Protein AF-A0A3M2LY17-F1 (afdb_monomer)

Nearest PDB structures (foldseek):
  4fxe-assembly1_A-2  TM=5.436E-01  e=8.639E+00  Escherichia coli K-12

Secondary structure (DSSP, 8-state):
-------TTS--HHHHHHHHHHHHHHHHHTT--HHHHHHHHHHHHHHH--TTS------

Sequence (59 aa):
MDAEPVGIADGDPGELADVLEVVHALAALHGVSPAGLEKARAAKAGER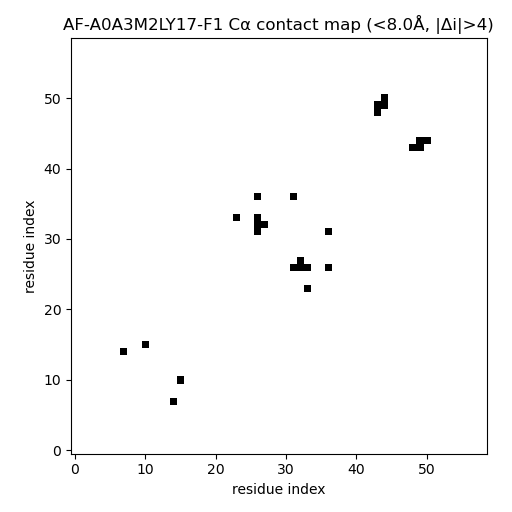GGFAGRVVLRG

Solvent-accessible surface area (backbone atoms only — not comparable to full-atom values): 3893 Å² total; per-residue (Å²): 138,79,83,72,81,90,60,98,75,78,80,53,70,64,61,56,48,52,56,50,49,53,54,50,53,53,31,50,76,70,75,38,49,75,70,55,49,50,52,53,51,53,51,46,27,73,76,73,53,62,70,86,82,74,80,84,86,82,132

Organism: NCBI:txid2483351

pLDDT: mean 81.85, std 16.92, 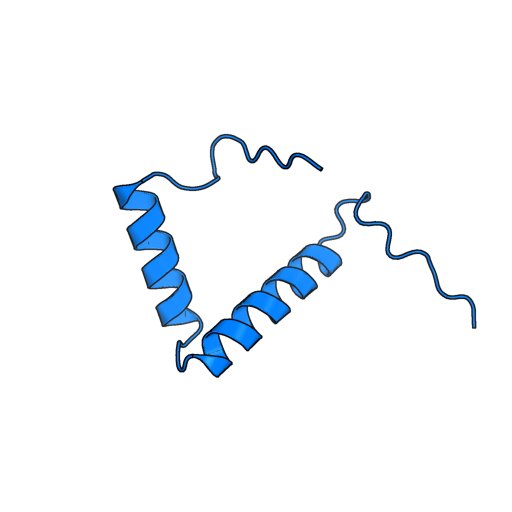range [40.69, 98.25]

Structure (mmCIF, N/CA/C/O backbone):
data_AF-A0A3M2LY17-F1
#
_entry.id   AF-A0A3M2LY17-F1
#
loop_
_atom_site.group_PDB
_atom_site.id
_atom_site.type_symbol
_atom_site.label_atom_id
_atom_site.label_alt_id
_atom_site.label_comp_id
_atom_site.label_asym_id
_atom_site.label_entity_id
_atom_site.label_seq_id
_atom_site.pdbx_PDB_ins_code
_atom_site.Cartn_x
_atom_site.Cartn_y
_atom_site.Cartn_z
_atom_site.occupancy
_atom_site.B_iso_or_equiv
_atom_site.auth_seq_id
_atom_site.auth_comp_id
_atom_site.auth_asym_id
_atom_site.auth_atom_id
_atom_site.pdbx_PDB_model_num
ATOM 1 N N . MET A 1 1 ? 3.536 -21.168 -27.354 1.00 40.69 1 MET A N 1
ATOM 2 C CA . MET A 1 1 ? 2.997 -20.682 -26.063 1.00 40.69 1 MET A CA 1
ATOM 3 C C . MET A 1 1 ? 4.231 -20.329 -25.278 1.00 40.69 1 MET A C 1
ATOM 5 O O . MET A 1 1 ? 4.712 -21.117 -24.476 1.00 40.69 1 MET A O 1
ATOM 9 N N . ASP A 1 2 ? 4.838 -19.233 -25.702 1.00 48.31 2 ASP A N 1
ATOM 10 C CA . ASP A 1 2 ? 6.158 -18.828 -25.262 1.00 48.31 2 ASP A CA 1
ATOM 11 C C . ASP A 1 2 ? 5.932 -17.948 -24.044 1.00 48.31 2 ASP A C 1
ATOM 13 O O . ASP A 1 2 ? 5.204 -16.958 -24.102 1.00 48.31 2 ASP A O 1
ATOM 17 N N . ALA A 1 3 ? 6.421 -18.415 -22.900 1.00 56.53 3 ALA A N 1
ATOM 18 C CA . ALA A 1 3 ? 6.397 -17.639 -21.678 1.00 56.53 3 ALA A CA 1
ATOM 19 C C . ALA A 1 3 ? 7.381 -16.483 -21.868 1.00 56.53 3 ALA A C 1
ATOM 21 O O . ALA A 1 3 ? 8.595 -16.685 -21.816 1.00 56.53 3 ALA A O 1
ATOM 22 N N . GLU A 1 4 ? 6.844 -15.299 -22.153 1.00 54.94 4 GLU A N 1
ATOM 23 C CA . GLU A 1 4 ? 7.600 -14.051 -22.139 1.00 54.94 4 GLU A CA 1
ATOM 24 C C . GLU A 1 4 ? 8.252 -13.873 -20.758 1.00 54.94 4 GLU A C 1
ATOM 26 O O . GLU A 1 4 ? 7.632 -14.185 -19.731 1.00 54.94 4 GLU A O 1
ATOM 31 N N . PRO A 1 5 ? 9.510 -13.410 -20.698 1.00 54.34 5 PRO A N 1
ATOM 32 C CA . PRO A 1 5 ? 10.182 -13.188 -19.435 1.00 54.34 5 PRO A CA 1
ATOM 33 C C . PRO A 1 5 ? 9.492 -12.019 -18.728 1.00 54.34 5 PRO A C 1
ATOM 35 O O . PRO A 1 5 ? 9.632 -10.874 -19.145 1.00 54.34 5 PRO A O 1
ATOM 38 N N . VAL A 1 6 ? 8.780 -12.292 -17.631 1.00 56.53 6 VAL A N 1
ATOM 39 C CA . VAL A 1 6 ? 8.460 -11.267 -16.624 1.00 56.53 6 VAL A CA 1
ATOM 40 C C . VAL A 1 6 ? 9.785 -10.876 -15.970 1.00 56.53 6 VAL A C 1
ATOM 42 O O .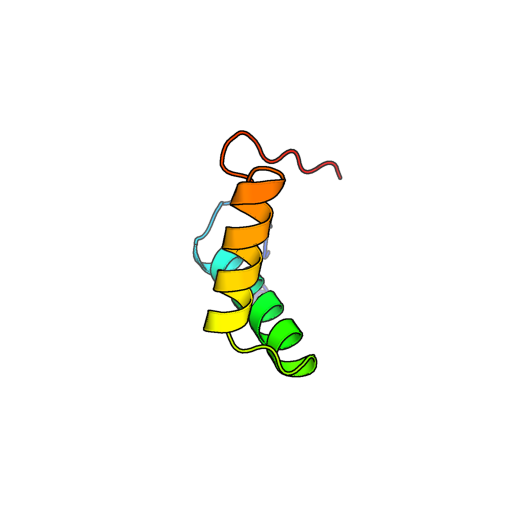 VAL A 1 6 ? 10.271 -11.477 -15.009 1.00 56.53 6 VAL A O 1
ATOM 45 N N . GLY A 1 7 ? 10.474 -9.956 -16.634 1.00 51.53 7 GLY A N 1
ATOM 46 C CA . GLY A 1 7 ? 11.677 -9.324 -16.147 1.00 51.53 7 GLY A CA 1
ATOM 47 C C . GLY A 1 7 ? 11.270 -8.091 -15.365 1.00 51.53 7 GLY A C 1
ATOM 48 O O . GLY A 1 7 ? 10.791 -7.143 -15.967 1.00 51.53 7 GLY A O 1
ATOM 49 N N . ILE A 1 8 ? 11.575 -8.093 -14.065 1.00 56.53 8 ILE A N 1
ATOM 50 C CA . ILE A 1 8 ? 11.370 -7.028 -13.057 1.00 56.53 8 ILE A CA 1
ATOM 51 C C . ILE A 1 8 ? 12.114 -5.702 -13.418 1.00 56.53 8 ILE A C 1
ATOM 53 O O . ILE A 1 8 ? 12.435 -4.884 -12.560 1.00 56.53 8 ILE A O 1
ATOM 57 N N . ALA A 1 9 ? 12.492 -5.488 -14.681 1.00 54.94 9 ALA A N 1
ATOM 58 C CA . ALA A 1 9 ? 13.493 -4.517 -15.109 1.00 54.94 9 ALA A CA 1
ATOM 59 C C . ALA A 1 9 ? 12.970 -3.359 -15.978 1.00 54.94 9 ALA A C 1
ATOM 61 O O . ALA A 1 9 ? 13.680 -2.358 -16.061 1.00 54.94 9 ALA A O 1
ATOM 62 N N . ASP A 1 10 ? 11.772 -3.429 -16.574 1.00 59.38 10 ASP A N 1
ATOM 63 C CA . ASP A 1 10 ? 11.357 -2.433 -17.589 1.00 59.38 10 ASP A CA 1
ATOM 64 C C . ASP A 1 10 ? 10.407 -1.329 -17.095 1.00 59.38 10 ASP A C 1
ATOM 66 O O . ASP A 1 10 ? 10.089 -0.401 -17.840 1.00 59.38 10 ASP A O 1
ATOM 70 N N . GLY A 1 11 ? 10.005 -1.344 -15.819 1.00 66.12 11 GLY A N 1
ATOM 71 C CA . GLY A 1 11 ? 9.190 -0.265 -15.249 1.00 66.12 11 GLY A CA 1
ATOM 72 C C . GLY A 1 11 ? 7.782 -0.179 -15.846 1.00 66.12 11 GLY A C 1
ATOM 73 O O . GLY A 1 11 ? 7.200 0.909 -15.888 1.00 66.12 11 GLY A O 1
ATOM 74 N N . ASP A 1 12 ? 7.241 -1.310 -16.303 1.00 82.25 12 ASP A N 1
ATOM 75 C CA . ASP A 1 12 ? 5.866 -1.419 -16.777 1.00 82.25 12 ASP A CA 1
ATOM 76 C C . ASP A 1 12 ? 4.889 -1.070 -15.633 1.00 82.25 12 ASP A C 1
ATOM 78 O O . ASP A 1 12 ? 4.940 -1.681 -14.558 1.00 82.25 12 ASP A O 1
ATOM 82 N N . PRO A 1 13 ? 3.970 -0.102 -15.825 1.00 86.38 13 PRO A N 1
ATOM 83 C CA . PRO A 1 13 ? 2.887 0.156 -14.880 1.00 86.38 13 PRO A CA 1
ATOM 84 C C . PRO A 1 13 ? 2.080 -1.093 -14.485 1.00 86.38 13 PRO A C 1
ATOM 86 O O . PRO A 1 13 ? 1.524 -1.110 -13.385 1.00 86.38 13 PRO A O 1
ATOM 89 N N . GLY A 1 14 ? 2.020 -2.117 -15.346 1.00 89.94 14 GLY A N 1
ATOM 90 C CA . GLY A 1 14 ? 1.387 -3.407 -15.062 1.00 89.94 14 GLY A CA 1
ATOM 91 C C . GLY A 1 14 ? 2.019 -4.143 -13.880 1.00 89.94 14 GLY A C 1
ATOM 92 O O . GLY A 1 14 ? 1.312 -4.533 -12.957 1.00 89.94 14 GLY A O 1
ATOM 93 N N . GLU A 1 15 ? 3.347 -4.223 -13.818 1.00 87.56 15 GLU A N 1
ATOM 94 C CA . GLU A 1 15 ? 4.042 -4.904 -12.714 1.00 87.56 15 GLU A CA 1
ATOM 95 C C . GLU A 1 15 ? 3.795 -4.204 -11.366 1.00 87.56 15 GLU A C 1
ATOM 97 O O . GLU A 1 15 ? 3.647 -4.842 -10.321 1.00 87.56 15 GL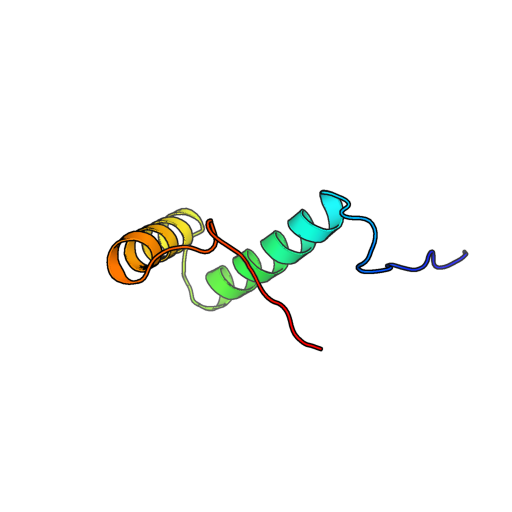U A O 1
ATOM 102 N N . LEU A 1 16 ? 3.697 -2.871 -11.370 1.00 88.94 16 LEU A N 1
ATOM 103 C CA . LEU A 1 16 ? 3.325 -2.110 -10.174 1.00 88.94 16 LEU A CA 1
ATOM 104 C C . LEU A 1 16 ? 1.861 -2.337 -9.778 1.00 88.94 16 LEU A C 1
ATOM 106 O O . LEU A 1 16 ? 1.546 -2.323 -8.583 1.00 88.94 16 LEU A O 1
ATOM 110 N N . ALA A 1 17 ? 0.975 -2.548 -10.753 1.00 91.31 17 ALA A N 1
ATOM 111 C CA . ALA A 1 17 ? -0.409 -2.920 -10.496 1.00 91.31 17 ALA A CA 1
ATOM 112 C C . ALA A 1 17 ? -0.503 -4.320 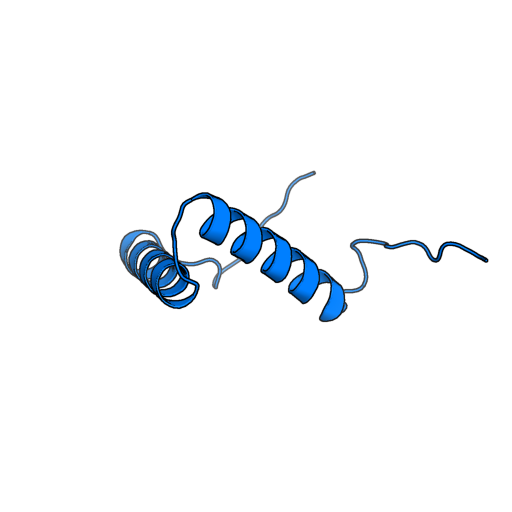-9.869 1.00 91.31 17 ALA A C 1
ATOM 114 O O . ALA A 1 17 ? -1.253 -4.483 -8.907 1.00 91.31 17 ALA A O 1
ATOM 115 N N . ASP A 1 18 ? 0.316 -5.278 -10.307 1.00 91.69 18 ASP A N 1
ATOM 116 C CA . ASP A 1 18 ? 0.386 -6.616 -9.706 1.00 91.69 18 ASP A CA 1
ATOM 117 C C . ASP A 1 18 ? 0.887 -6.554 -8.253 1.00 91.69 18 ASP A C 1
ATOM 119 O O . ASP A 1 18 ? 0.299 -7.151 -7.348 1.00 91.69 18 ASP A O 1
ATOM 123 N N . VAL A 1 19 ? 1.926 -5.754 -7.974 1.00 93.12 19 VAL A N 1
ATOM 124 C CA . VAL A 1 19 ? 2.381 -5.508 -6.591 1.00 93.12 19 VAL A CA 1
ATOM 125 C C . VAL A 1 19 ? 1.265 -4.881 -5.748 1.00 93.12 19 VAL A C 1
ATOM 127 O O . VAL A 1 19 ? 1.079 -5.249 -4.582 1.00 93.12 19 VAL A O 1
ATOM 130 N N . LEU A 1 20 ? 0.501 -3.948 -6.320 1.00 94.69 20 LEU A N 1
ATOM 131 C CA . LEU A 1 20 ? -0.628 -3.326 -5.634 1.00 94.69 20 LEU A CA 1
ATOM 132 C C . LEU A 1 20 ? -1.759 -4.332 -5.363 1.00 94.69 20 LEU A C 1
ATOM 134 O O . LEU A 1 20 ? -2.351 -4.300 -4.280 1.00 94.69 20 LEU A O 1
ATOM 138 N N . GLU A 1 21 ? -2.031 -5.246 -6.297 1.00 96.69 21 GLU A N 1
ATOM 139 C CA . GLU A 1 21 ? -2.998 -6.333 -6.125 1.00 96.69 21 GLU A CA 1
ATOM 140 C C . GLU A 1 21 ? -2.604 -7.242 -4.955 1.00 96.69 21 GLU A C 1
ATOM 142 O O . GLU A 1 21 ? -3.422 -7.484 -4.060 1.00 96.69 21 GLU A O 1
ATOM 147 N N . VAL A 1 22 ? -1.335 -7.659 -4.888 1.00 97.19 22 VAL A N 1
ATOM 148 C CA . VAL A 1 22 ? -0.810 -8.474 -3.779 1.00 97.19 22 VAL A CA 1
ATOM 149 C C . VAL A 1 22 ? -1.004 -7.767 -2.435 1.00 97.19 22 VAL A C 1
ATOM 151 O O . VAL A 1 22 ? -1.479 -8.372 -1.469 1.00 97.19 22 VAL A O 1
ATOM 154 N N . VAL A 1 23 ? -0.687 -6.473 -2.354 1.00 96.81 23 VAL A N 1
ATOM 155 C CA . VAL A 1 23 ? -0.861 -5.684 -1.124 1.00 96.81 23 VAL A CA 1
ATOM 156 C C . VAL A 1 23 ? -2.335 -5.607 -0.705 1.00 96.81 23 VAL A C 1
ATOM 158 O O . VAL A 1 23 ? -2.641 -5.755 0.483 1.00 96.81 23 VAL A O 1
ATOM 161 N N . HIS A 1 24 ? -3.259 -5.411 -1.649 1.00 97.44 24 HIS A N 1
ATOM 162 C CA . HIS A 1 24 ? -4.693 -5.393 -1.352 1.00 97.44 24 HIS A CA 1
ATOM 163 C C . HIS A 1 24 ? -5.228 -6.762 -0.920 1.00 97.44 24 HIS A C 1
ATOM 165 O O . HIS A 1 24 ? -6.019 -6.826 0.024 1.00 97.44 24 HIS A O 1
ATOM 171 N N . ALA A 1 25 ? -4.777 -7.851 -1.545 1.00 97.94 25 ALA A N 1
ATOM 172 C CA . ALA A 1 25 ? -5.152 -9.207 -1.151 1.00 97.94 25 ALA A CA 1
ATOM 173 C C . ALA A 1 25 ? -4.709 -9.518 0.290 1.00 97.94 25 ALA A C 1
ATOM 175 O O . ALA A 1 25 ? -5.494 -10.033 1.090 1.00 97.94 25 ALA A O 1
ATOM 176 N N . LEU A 1 26 ? -3.484 -9.127 0.660 1.00 98.06 26 LEU A N 1
ATOM 177 C CA . LEU A 1 26 ? -2.985 -9.253 2.033 1.00 98.06 26 LEU A CA 1
ATOM 178 C C . LEU A 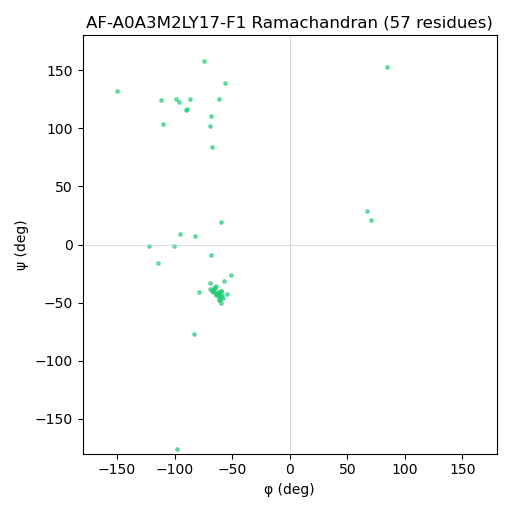1 26 ? -3.785 -8.391 3.017 1.00 98.06 26 LEU A C 1
ATOM 180 O O . LEU A 1 26 ? -4.134 -8.852 4.102 1.00 98.06 26 LEU A O 1
ATOM 184 N N . ALA A 1 27 ? -4.121 -7.153 2.649 1.00 97.69 27 ALA A N 1
ATOM 185 C CA . ALA A 1 27 ? -4.953 -6.293 3.489 1.00 97.69 27 ALA A CA 1
ATOM 186 C C . ALA A 1 27 ? -6.332 -6.923 3.750 1.00 97.69 27 ALA A C 1
ATOM 188 O O . ALA A 1 27 ? -6.770 -6.982 4.901 1.00 97.69 27 ALA A O 1
ATOM 189 N N . ALA A 1 28 ? -6.970 -7.466 2.709 1.00 97.81 28 ALA A N 1
ATOM 190 C CA . ALA A 1 28 ? -8.253 -8.151 2.817 1.00 97.81 28 ALA A CA 1
ATOM 191 C C . ALA A 1 28 ? -8.175 -9.397 3.714 1.00 97.81 28 ALA A C 1
ATOM 193 O O . ALA A 1 28 ? -9.053 -9.587 4.558 1.00 97.81 28 ALA A O 1
ATOM 194 N N . LEU A 1 29 ? -7.100 -10.190 3.609 1.00 98.12 29 LEU A N 1
ATOM 195 C CA . LEU A 1 29 ? -6.842 -11.335 4.495 1.00 98.12 29 LEU A CA 1
ATOM 196 C C . LEU A 1 29 ? -6.793 -10.927 5.980 1.00 98.12 29 LEU A C 1
ATOM 198 O O . LEU A 1 29 ? -7.193 -11.697 6.851 1.00 98.12 29 LEU A O 1
ATOM 202 N N . HIS A 1 30 ? -6.349 -9.702 6.268 1.00 97.19 30 HIS A N 1
ATOM 203 C CA . HIS A 1 30 ? -6.296 -9.131 7.615 1.00 97.19 30 HIS A CA 1
ATOM 204 C C . HIS A 1 30 ? -7.517 -8.265 7.983 1.00 97.19 30 HIS A C 1
ATOM 206 O O . HIS A 1 30 ? -7.499 -7.598 9.018 1.00 97.19 30 HIS A O 1
ATOM 212 N N . GLY A 1 31 ? -8.577 -8.254 7.167 1.00 97.75 31 GLY A N 1
ATOM 213 C CA . GLY A 1 31 ? -9.789 -7.466 7.424 1.00 97.75 31 GLY A CA 1
ATOM 214 C C . GLY A 1 31 ? -9.602 -5.950 7.276 1.00 97.75 31 GLY A C 1
ATOM 215 O O . GLY A 1 31 ? -10.381 -5.172 7.827 1.00 97.75 31 GLY A O 1
ATOM 216 N N . VAL A 1 32 ? -8.572 -5.511 6.552 1.00 98.25 32 VAL A N 1
ATOM 217 C CA . VAL A 1 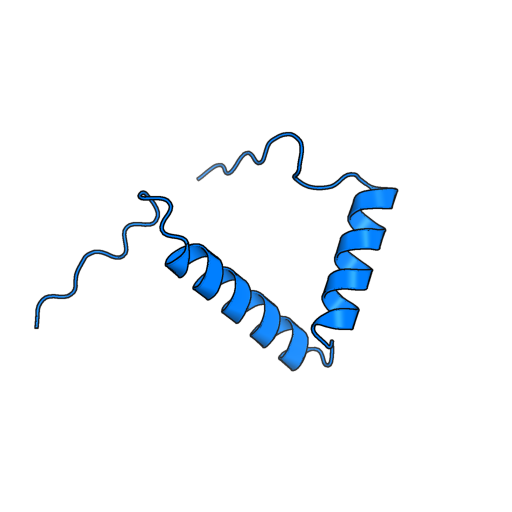32 ? -8.268 -4.096 6.308 1.00 98.25 32 VAL A CA 1
ATOM 218 C C . VAL A 1 32 ? -8.796 -3.691 4.933 1.00 98.25 32 VAL A C 1
ATOM 220 O O . VAL A 1 32 ? -8.449 -4.287 3.918 1.00 98.25 32 VAL A O 1
ATOM 223 N N . SER A 1 33 ? -9.624 -2.646 4.884 1.00 97.31 33 SER A N 1
ATOM 224 C CA . SER A 1 33 ? -10.123 -2.095 3.619 1.00 97.31 33 SER A CA 1
ATOM 225 C C . SER A 1 33 ? -9.041 -1.292 2.880 1.00 97.31 33 SER A C 1
ATOM 227 O O . SER A 1 33 ? -8.144 -0.751 3.531 1.00 97.31 33 SER A O 1
ATOM 229 N N . PRO A 1 34 ? -9.146 -1.103 1.550 1.00 96.19 34 PRO A N 1
ATOM 230 C CA . PRO A 1 34 ? -8.203 -0.269 0.796 1.00 96.19 34 PRO A CA 1
ATOM 231 C C . PRO A 1 34 ? -8.073 1.156 1.357 1.00 96.19 34 PRO A C 1
ATOM 233 O O . PRO A 1 34 ? -6.972 1.666 1.546 1.00 96.19 34 PRO A O 1
ATOM 236 N N . ALA A 1 35 ? -9.195 1.780 1.731 1.00 97.00 35 ALA A N 1
ATOM 237 C CA . ALA A 1 35 ? -9.191 3.100 2.362 1.00 97.00 35 ALA A CA 1
ATOM 238 C C . ALA A 1 35 ? -8.518 3.090 3.749 1.00 97.00 35 ALA A C 1
ATOM 240 O O . ALA A 1 35 ? -7.823 4.038 4.117 1.00 97.00 35 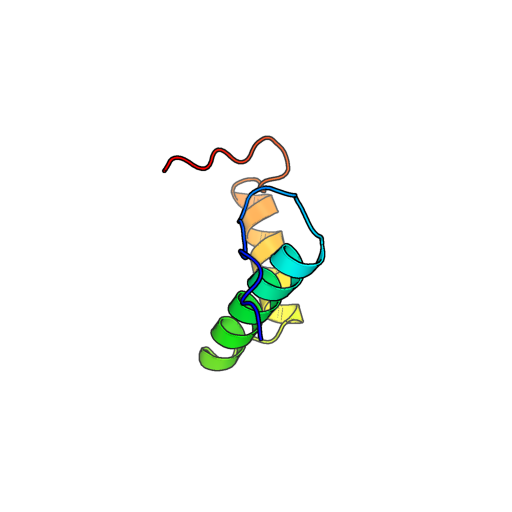ALA A O 1
ATOM 241 N N . GLY A 1 36 ? -8.705 2.017 4.525 1.00 97.75 36 GLY A N 1
ATOM 242 C CA . GLY A 1 36 ? -8.039 1.833 5.815 1.00 97.75 36 GLY A CA 1
ATOM 243 C C . GLY A 1 36 ? -6.527 1.659 5.668 1.00 97.75 36 GLY A C 1
ATOM 244 O O . GLY A 1 36 ? -5.762 2.264 6.423 1.00 97.75 36 GLY A O 1
ATOM 245 N N . LEU A 1 37 ? -6.101 0.896 4.661 1.00 96.69 37 LEU A N 1
ATOM 246 C CA . LEU A 1 37 ? -4.696 0.722 4.312 1.00 96.69 37 LEU A CA 1
ATOM 247 C C . LEU A 1 37 ? -4.056 2.059 3.912 1.00 96.69 37 LEU A C 1
ATOM 249 O O . LEU A 1 37 ? -2.990 2.402 4.426 1.00 96.69 37 LEU A O 1
ATOM 253 N N . GLU A 1 38 ? -4.726 2.845 3.069 1.00 96.06 38 GLU A N 1
ATOM 254 C CA . GLU A 1 38 ? -4.233 4.156 2.639 1.00 96.06 38 GLU A CA 1
ATOM 255 C C . GLU A 1 38 ? -4.129 5.145 3.807 1.00 96.06 38 GLU A C 1
ATOM 257 O O . GLU A 1 38 ? -3.117 5.832 3.964 1.00 96.06 38 GLU A O 1
ATOM 262 N N . LYS A 1 39 ? -5.119 5.156 4.708 1.00 96.38 39 LYS A N 1
ATOM 263 C CA . LYS A 1 39 ? -5.053 5.953 5.942 1.00 96.38 39 LYS A CA 1
ATOM 264 C C . LYS A 1 39 ? -3.840 5.569 6.796 1.00 96.38 39 LYS A C 1
ATOM 266 O O . LYS A 1 39 ? -3.139 6.448 7.299 1.00 96.38 39 LYS A O 1
ATOM 271 N N . ALA A 1 40 ? -3.572 4.272 6.949 1.00 93.81 40 ALA A N 1
ATOM 272 C CA . ALA A 1 40 ? -2.418 3.784 7.700 1.00 93.81 40 ALA A CA 1
ATOM 273 C C . ALA A 1 40 ? -1.085 4.143 7.020 1.00 93.81 40 ALA A C 1
ATOM 275 O O . ALA A 1 40 ? -0.127 4.511 7.706 1.00 93.81 40 ALA A O 1
ATOM 276 N N . ARG A 1 41 ? -1.015 4.078 5.683 1.00 93.50 41 ARG A N 1
ATOM 277 C CA . ARG A 1 41 ? 0.148 4.517 4.895 1.00 93.50 41 ARG A CA 1
ATOM 278 C C . ARG A 1 41 ? 0.415 6.010 5.096 1.00 93.50 41 ARG A C 1
ATOM 280 O O . ARG A 1 41 ? 1.554 6.384 5.376 1.00 93.50 41 ARG A O 1
ATOM 287 N N . ALA A 1 42 ? -0.619 6.846 4.997 1.00 92.38 42 ALA A N 1
ATOM 288 C CA . ALA A 1 42 ? -0.514 8.293 5.172 1.00 92.38 42 ALA A CA 1
ATOM 289 C C . ALA A 1 42 ? -0.053 8.677 6.589 1.00 92.38 42 ALA A C 1
ATOM 291 O O . ALA A 1 42 ? 0.839 9.511 6.731 1.00 92.38 42 ALA A O 1
ATOM 292 N N . ALA A 1 43 ? -0.590 8.021 7.625 1.00 93.88 43 ALA A N 1
ATOM 293 C CA . ALA A 1 43 ? -0.163 8.235 9.009 1.00 93.88 43 ALA A CA 1
ATOM 294 C C . ALA A 1 43 ? 1.331 7.912 9.204 1.00 93.88 43 ALA A C 1
ATOM 296 O O . ALA A 1 43 ? 2.091 8.757 9.674 1.00 93.88 43 ALA A O 1
ATOM 297 N N . LYS A 1 44 ? 1.785 6.736 8.743 1.00 88.88 44 LYS A N 1
ATOM 298 C CA . LYS A 1 44 ? 3.205 6.338 8.808 1.00 88.88 44 LYS A CA 1
ATOM 299 C C . LYS A 1 44 ? 4.113 7.308 8.054 1.00 88.88 44 LYS A C 1
ATOM 301 O O . LYS A 1 44 ? 5.198 7.615 8.538 1.00 88.88 44 LYS A O 1
ATOM 306 N N . ALA A 1 45 ? 3.670 7.792 6.893 1.00 89.69 45 ALA A N 1
ATOM 307 C CA . ALA A 1 45 ? 4.422 8.759 6.104 1.00 89.69 45 ALA A CA 1
ATOM 308 C C . ALA A 1 45 ? 4.560 10.115 6.815 1.00 89.69 45 ALA A C 1
ATOM 310 O O . ALA A 1 45 ? 5.620 10.729 6.735 1.00 89.69 45 ALA A O 1
ATOM 311 N N . GLY A 1 46 ? 3.524 10.562 7.531 1.00 86.94 46 GLY A N 1
ATOM 312 C CA . GLY A 1 46 ? 3.583 11.771 8.356 1.00 86.94 46 GLY A CA 1
ATOM 313 C C . GLY A 1 46 ? 4.478 11.620 9.591 1.00 86.94 46 GLY A C 1
ATOM 314 O O . GLY A 1 46 ? 5.205 12.546 9.931 1.00 86.94 46 GLY A O 1
ATOM 315 N N . GLU A 1 47 ? 4.462 10.451 10.237 1.00 88.75 47 GLU A N 1
ATOM 316 C CA . GLU A 1 47 ? 5.241 10.181 11.457 1.00 88.75 47 GLU A CA 1
ATOM 317 C C . GLU A 1 47 ? 6.723 9.885 11.190 1.00 88.75 47 GLU A C 1
ATOM 319 O O . GLU A 1 47 ? 7.590 10.300 11.957 1.00 88.75 47 GLU A O 1
ATOM 324 N N . ARG A 1 48 ? 7.018 9.107 10.142 1.00 84.62 48 ARG A N 1
ATOM 325 C CA . ARG A 1 48 ? 8.346 8.512 9.898 1.00 84.62 48 ARG A CA 1
ATOM 326 C C . ARG A 1 48 ? 8.947 8.903 8.548 1.00 84.62 48 ARG A C 1
ATOM 328 O O . ARG A 1 48 ? 10.058 8.482 8.236 1.00 84.62 48 ARG A O 1
ATOM 335 N N . GLY A 1 49 ? 8.226 9.692 7.756 1.00 80.12 49 GLY A N 1
ATOM 336 C CA . GLY A 1 49 ? 8.542 9.935 6.354 1.00 80.12 49 GLY A CA 1
ATOM 337 C C . GLY A 1 49 ? 7.982 8.844 5.438 1.00 80.12 49 GLY A C 1
ATOM 338 O O . GLY A 1 49 ? 7.765 7.698 5.833 1.00 80.12 49 GLY A O 1
ATOM 339 N N . GLY A 1 50 ? 7.706 9.222 4.191 1.00 80.12 50 GLY A N 1
ATOM 340 C CA . GLY A 1 50 ? 7.334 8.295 3.123 1.00 80.12 50 GLY A CA 1
ATOM 341 C C . GLY A 1 50 ? 8.523 7.929 2.233 1.00 80.12 50 GLY A C 1
ATOM 342 O O . GLY A 1 50 ? 9.644 8.393 2.419 1.00 80.12 50 GLY A O 1
ATOM 343 N N . PHE A 1 51 ? 8.252 7.156 1.186 1.00 80.56 51 PHE A N 1
ATOM 344 C CA . PHE A 1 51 ? 9.252 6.742 0.196 1.00 80.56 51 PHE A CA 1
ATOM 345 C C . PHE A 1 51 ? 9.541 7.793 -0.896 1.00 80.56 51 PHE A C 1
ATOM 347 O O . PHE A 1 51 ? 10.286 7.518 -1.829 1.00 80.56 51 PHE A O 1
ATOM 354 N N . ALA A 1 52 ? 8.989 9.006 -0.778 1.00 72.81 52 ALA A N 1
ATOM 355 C CA . ALA A 1 52 ? 9.087 10.066 -1.788 1.00 72.81 52 ALA A CA 1
ATOM 356 C C . ALA A 1 52 ? 10.501 10.667 -1.965 1.00 72.81 52 ALA A C 1
ATOM 358 O O . ALA A 1 52 ? 10.715 11.449 -2.883 1.00 72.81 52 ALA A O 1
ATOM 359 N N . GLY A 1 53 ? 11.457 10.333 -1.090 1.00 69.88 53 GLY A N 1
ATOM 360 C CA . GLY A 1 53 ? 12.852 10.767 -1.212 1.00 69.88 53 GLY A CA 1
ATOM 361 C C . GLY A 1 53 ? 13.660 9.880 -2.164 1.00 69.88 53 GLY A C 1
ATOM 362 O O . GLY A 1 53 ? 13.954 10.274 -3.288 1.00 69.88 53 GLY A O 1
ATOM 363 N N . ARG A 1 54 ? 14.055 8.688 -1.693 1.00 62.66 54 ARG A N 1
ATOM 364 C CA . ARG A 1 54 ? 14.734 7.627 -2.459 1.00 62.66 54 ARG A CA 1
ATOM 365 C C . ARG A 1 54 ? 14.360 6.265 -1.876 1.00 62.66 54 ARG A C 1
ATOM 367 O O . ARG A 1 54 ? 14.472 6.072 -0.667 1.00 62.66 54 ARG A O 1
ATOM 374 N N . VAL A 1 55 ? 13.977 5.320 -2.730 1.00 67.94 55 VAL A N 1
ATOM 375 C CA . VAL A 1 55 ? 13.862 3.899 -2.373 1.00 67.94 55 VAL A CA 1
ATOM 376 C C . VAL A 1 55 ? 15.161 3.217 -2.793 1.00 67.94 55 VAL A C 1
ATOM 378 O O . VAL A 1 55 ? 15.539 3.294 -3.958 1.00 67.94 55 VAL A O 1
ATOM 381 N N . VAL A 1 56 ? 15.866 2.581 -1.854 1.00 66.12 56 VAL A N 1
ATOM 382 C CA . VAL A 1 56 ? 17.051 1.764 -2.159 1.00 66.12 56 VAL A CA 1
ATOM 383 C C . VAL A 1 56 ? 16.688 0.308 -1.914 1.00 66.12 56 VAL A C 1
ATOM 385 O O . VAL A 1 56 ? 16.623 -0.130 -0.768 1.00 66.12 56 VAL A O 1
ATOM 388 N N . LEU A 1 57 ? 16.449 -0.432 -2.993 1.00 63.03 57 LEU A N 1
ATOM 389 C CA . LEU A 1 57 ? 16.329 -1.886 -2.958 1.00 63.03 57 LEU A CA 1
ATOM 390 C C . LEU A 1 57 ? 17.739 -2.469 -3.093 1.00 63.03 57 LEU A C 1
ATOM 392 O O . LEU A 1 57 ? 18.472 -2.112 -4.014 1.00 63.03 57 LEU A O 1
ATOM 396 N N . ARG A 1 58 ? 18.145 -3.320 -2.149 1.00 61.84 58 ARG A N 1
ATOM 397 C CA . ARG A 1 58 ? 19.376 -4.113 -2.258 1.00 61.84 58 ARG A CA 1
ATOM 398 C C . ARG A 1 58 ? 18.973 -5.574 -2.412 1.00 61.84 58 ARG A C 1
ATOM 400 O O . ARG A 1 58 ? 18.196 -6.055 -1.590 1.00 61.84 58 ARG A O 1
ATOM 407 N N . GLY A 1 59 ? 19.459 -6.203 -3.479 1.00 57.81 59 GLY A N 1
ATOM 408 C CA . GLY A 1 59 ? 19.372 -7.647 -3.706 1.00 57.81 59 GLY A CA 1
ATOM 409 C C . GL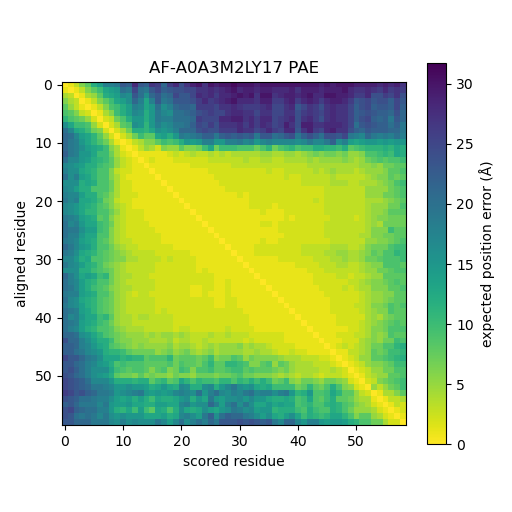Y A 1 59 ? 20.508 -8.395 -3.033 1.00 57.81 59 GLY A C 1
ATOM 410 O O . GLY A 1 59 ? 21.544 -7.748 -2.746 1.00 57.81 59 GLY A O 1
#

Foldseek 3Di:
DDPDDPDPPDPPVVVVVVVVVVVQVVCVVVVHHPVNVVVVQVVCCVVPNDCVPDDDDDD

Radius of gyration: 14.91 Å; Cα contacts (8 Å, |Δi|>4): 13; chains: 1; bounding box: 30×32×38 Å

Mean predicted aligned error: 8.95 Å